Protein AF-A0A7S3ZIX7-F1 (afdb_monomer_lite)

Foldseek 3Di:
DDDDDDDDPPDPDPPDDPDPDPPDVPDDPPDPVVCCPDPCNVVVVVVCQCFVAAAPPPRDTHNDDVVNVVVVVVVVVVVVVVVVVCVVPDDDPPDDDPVVVVVVVPD

Secondary structure (DSSP, 8-state):
------------PPP--PPPP---TT-----HHHHHTSTTHHHHHHHHHHS-EE-TTT--EESSHHHHHHHHHHHHHHHHHHHHHHTT-PPPPSS--HHHHHHTT--

pLDDT: mean 76.91, std 18.22, range [37.28, 97.69]

Organism: NCBI:txid35677

Structure (mmCIF, N/CA/C/O backbone):
data_AF-A0A7S3ZIX7-F1
#
_entry.id   AF-A0A7S3ZIX7-F1
#
loop_
_atom_site.group_PDB
_atom_site.id
_atom_site.type_symbol
_atom_site.label_atom_id
_atom_site.label_alt_id
_atom_site.label_comp_id
_atom_site.label_asym_id
_atom_site.label_entity_id
_atom_site.label_seq_id
_atom_site.pdbx_PDB_ins_code
_atom_site.Cartn_x
_atom_site.Cartn_y
_atom_site.Cartn_z
_atom_site.occupancy
_atom_site.B_iso_or_equiv
_atom_site.auth_seq_id
_atom_site.auth_comp_id
_atom_site.auth_asym_id
_atom_site.auth_atom_id
_atom_site.pdbx_PDB_model_num
ATOM 1 N N . GLY A 1 1 ? -7.233 -78.532 6.248 1.00 41.50 1 GLY A N 1
ATOM 2 C CA . GLY A 1 1 ? -6.551 -78.057 5.039 1.00 41.50 1 GLY A CA 1
ATOM 3 C C . GLY A 1 1 ? -7.609 -77.616 4.068 1.00 41.50 1 GLY A C 1
ATOM 4 O O . GLY A 1 1 ? -8.494 -78.412 3.812 1.00 41.50 1 GLY A O 1
ATOM 5 N N . ASP A 1 2 ? -7.607 -76.338 3.705 1.00 37.28 2 ASP A N 1
ATOM 6 C CA . ASP A 1 2 ? -7.591 -75.837 2.322 1.00 37.28 2 ASP A CA 1
ATOM 7 C C . ASP A 1 2 ? -7.993 -74.360 2.332 1.00 37.28 2 ASP A C 1
ATOM 9 O O . ASP A 1 2 ? -9.141 -73.995 2.573 1.00 37.28 2 ASP A O 1
ATOM 13 N N . VAL A 1 3 ? -6.998 -73.497 2.121 1.00 42.78 3 VAL A N 1
ATOM 14 C CA . VAL A 1 3 ? -7.175 -72.054 1.948 1.00 42.78 3 VAL A CA 1
ATOM 15 C C . VAL A 1 3 ? -7.334 -71.816 0.450 1.00 42.78 3 VAL A C 1
ATOM 17 O O . VAL A 1 3 ? -6.349 -71.705 -0.281 1.00 42.78 3 VAL A O 1
ATOM 20 N N . ALA A 1 4 ? -8.577 -71.765 -0.023 1.00 45.56 4 ALA A N 1
ATOM 21 C CA . ALA A 1 4 ? -8.869 -71.386 -1.399 1.00 45.56 4 ALA A CA 1
ATOM 22 C C . ALA A 1 4 ? -8.834 -69.855 -1.535 1.00 45.56 4 ALA A C 1
ATOM 24 O O . ALA A 1 4 ? -9.656 -69.128 -0.979 1.00 45.56 4 ALA A O 1
ATOM 25 N N . ARG A 1 5 ? -7.824 -69.388 -2.276 1.00 43.56 5 ARG A N 1
ATOM 26 C CA . ARG A 1 5 ? -7.588 -68.007 -2.714 1.00 43.56 5 ARG A CA 1
ATOM 27 C C . ARG A 1 5 ? -8.842 -67.377 -3.331 1.00 43.56 5 ARG A C 1
ATOM 29 O O . ARG A 1 5 ? -9.299 -67.826 -4.378 1.00 43.56 5 ARG A O 1
ATOM 36 N N . VAL A 1 6 ? -9.299 -66.258 -2.773 1.00 45.53 6 VAL A N 1
ATOM 37 C CA . VAL A 1 6 ? -10.165 -65.314 -3.492 1.00 45.53 6 VAL A CA 1
ATOM 38 C C . VAL A 1 6 ? -9.253 -64.327 -4.215 1.00 45.53 6 VAL A C 1
ATOM 40 O O . VAL A 1 6 ? -8.628 -63.466 -3.599 1.00 45.53 6 VAL A O 1
ATOM 43 N N . GLY A 1 7 ? -9.115 -64.507 -5.529 1.00 40.88 7 GLY A N 1
ATOM 44 C CA . GLY A 1 7 ? -8.431 -63.559 -6.400 1.00 40.88 7 GLY A CA 1
ATOM 45 C C . GLY A 1 7 ? -9.211 -62.249 -6.453 1.00 40.88 7 GLY A C 1
ATOM 46 O O . GLY A 1 7 ? -10.341 -62.214 -6.935 1.00 40.88 7 GLY A O 1
ATOM 47 N N . ALA A 1 8 ? -8.612 -61.172 -5.951 1.00 45.41 8 ALA A N 1
ATOM 48 C CA . ALA A 1 8 ? -9.141 -59.829 -6.112 1.00 45.41 8 ALA A CA 1
ATOM 49 C C . ALA A 1 8 ? -8.969 -59.403 -7.577 1.00 45.41 8 ALA A C 1
ATOM 51 O O . ALA A 1 8 ? -7.865 -59.095 -8.025 1.00 45.41 8 ALA A O 1
ATOM 52 N N . VAL A 1 9 ? -10.065 -59.402 -8.337 1.00 47.97 9 VAL A N 1
ATOM 53 C CA . VAL A 1 9 ? -10.115 -58.747 -9.646 1.00 47.97 9 VAL A CA 1
ATOM 54 C C . VAL A 1 9 ? -10.104 -57.245 -9.376 1.00 47.97 9 VAL A C 1
ATOM 56 O O . VAL A 1 9 ? -11.114 -56.664 -8.985 1.00 47.97 9 VAL A O 1
ATOM 59 N N . ALA A 1 10 ? -8.936 -56.621 -9.520 1.00 47.59 10 ALA A N 1
ATOM 60 C CA . ALA A 1 10 ? -8.804 -55.175 -9.459 1.00 47.59 10 ALA A CA 1
ATOM 61 C C . ALA A 1 10 ? -9.555 -54.575 -10.656 1.00 47.59 10 ALA A C 1
ATOM 63 O O . ALA A 1 10 ? -9.072 -54.609 -11.788 1.00 47.59 10 ALA A O 1
ATOM 64 N N . ALA A 1 11 ? -10.760 -54.058 -10.415 1.00 55.34 11 ALA A N 1
ATOM 65 C CA . ALA A 1 11 ? -11.483 -53.275 -11.403 1.00 55.34 11 ALA A CA 1
ATOM 66 C C . ALA A 1 11 ? -10.648 -52.028 -11.723 1.00 55.34 11 ALA A C 1
ATOM 68 O O . ALA A 1 11 ? -10.479 -51.144 -10.881 1.00 55.34 11 ALA A O 1
ATOM 69 N N . ALA A 1 12 ? -10.076 -51.985 -12.927 1.00 56.62 12 ALA A N 1
ATOM 70 C CA . ALA A 1 12 ? -9.361 -50.823 -13.424 1.00 56.62 12 ALA A CA 1
ATOM 71 C C . ALA A 1 12 ? -10.329 -49.633 -13.456 1.00 56.62 12 ALA A C 1
ATOM 73 O O . ALA A 1 12 ? -11.291 -49.622 -14.223 1.00 56.62 12 ALA A O 1
ATOM 74 N N . GLN A 1 13 ? -10.092 -48.646 -12.591 1.00 55.88 13 GLN A N 1
ATOM 75 C CA . GLN A 1 13 ? -10.835 -47.390 -12.603 1.00 55.88 13 GLN A CA 1
ATOM 76 C C . GLN A 1 13 ? -10.669 -46.740 -13.987 1.00 55.88 13 GLN A C 1
ATOM 78 O O . GLN A 1 13 ? -9.534 -46.651 -14.476 1.00 55.88 13 GLN A O 1
ATOM 83 N N . PRO A 1 14 ? -11.752 -46.292 -14.646 1.00 55.50 14 PRO A N 1
ATOM 84 C CA . PRO A 1 14 ? -11.619 -45.546 -15.886 1.00 55.50 14 PRO A CA 1
ATOM 85 C C . PRO A 1 14 ? -10.781 -44.297 -15.610 1.00 55.50 14 PRO A C 1
ATOM 87 O O . PRO A 1 14 ? -11.058 -43.535 -14.683 1.00 55.50 14 PRO A O 1
ATOM 90 N N . ARG A 1 15 ? -9.720 -44.105 -16.401 1.00 59.97 15 ARG A N 1
ATOM 91 C CA . ARG A 1 15 ? -8.890 -42.900 -16.324 1.00 59.97 15 ARG A CA 1
ATOM 92 C C . ARG A 1 15 ? -9.796 -41.698 -16.562 1.00 59.97 15 ARG A C 1
ATOM 94 O O . ARG A 1 15 ? -10.451 -41.625 -17.600 1.00 59.97 15 ARG A O 1
ATOM 101 N N . TYR A 1 16 ? -9.834 -40.776 -15.605 1.00 54.28 16 TYR A N 1
ATOM 102 C CA . TYR A 1 16 ? -10.485 -39.489 -15.792 1.00 54.28 16 TYR A CA 1
ATOM 103 C C . TYR A 1 16 ? -9.863 -38.806 -17.013 1.00 54.28 16 TYR A C 1
ATOM 105 O O . TYR A 1 16 ? -8.677 -38.478 -17.011 1.00 54.28 16 TYR A O 1
ATOM 113 N N . VAL A 1 17 ? -10.657 -38.638 -18.069 1.00 63.69 17 VAL A N 1
ATOM 114 C CA . VAL A 1 17 ? -10.296 -37.797 -19.208 1.00 63.69 17 VAL A CA 1
ATOM 115 C C . VAL A 1 17 ? -10.929 -36.438 -18.926 1.00 63.69 17 VAL A C 1
ATOM 117 O O . VAL A 1 17 ? -12.162 -36.366 -18.889 1.00 63.69 17 VAL A O 1
ATOM 120 N N . PRO A 1 18 ? -10.146 -35.372 -18.679 1.00 57.53 18 PRO A N 1
ATOM 121 C CA . PRO A 1 18 ? -10.718 -34.049 -18.512 1.00 57.53 18 PRO A CA 1
ATOM 122 C C . PRO A 1 18 ? -11.496 -33.697 -19.778 1.00 57.53 18 PRO A C 1
ATOM 124 O O . PRO A 1 18 ? -10.954 -33.681 -20.883 1.00 57.53 18 PRO A O 1
ATOM 127 N N . ARG A 1 19 ? -12.799 -33.465 -19.618 1.00 50.62 19 ARG A N 1
ATOM 128 C CA . ARG A 1 19 ? -13.643 -32.972 -20.701 1.00 50.62 19 ARG A CA 1
ATOM 129 C C . ARG A 1 19 ? -13.216 -31.520 -20.959 1.00 50.62 19 ARG A C 1
ATOM 131 O O . ARG A 1 19 ? -13.194 -30.759 -19.993 1.00 50.62 19 ARG A O 1
ATOM 138 N N . PRO A 1 20 ? -12.876 -31.119 -22.197 1.00 47.06 20 PRO A N 1
ATOM 139 C CA . PRO A 1 20 ? -12.606 -29.718 -22.482 1.00 47.06 20 PRO A CA 1
ATOM 140 C C . PRO A 1 20 ? -13.866 -28.917 -22.151 1.00 47.06 20 PRO A C 1
ATOM 142 O O . PRO A 1 20 ? -14.940 -29.170 -22.703 1.00 47.06 20 PRO A O 1
ATOM 145 N N . THR A 1 21 ? -13.756 -28.008 -21.186 1.00 60.47 21 THR A N 1
ATOM 146 C CA . THR A 1 21 ? -14.812 -27.058 -20.852 1.00 60.47 21 THR A CA 1
ATOM 147 C C . THR A 1 21 ? -15.020 -26.158 -22.068 1.00 60.47 21 THR A C 1
ATOM 149 O O . THR A 1 21 ? -14.061 -25.532 -22.520 1.00 60.47 21 THR A O 1
ATOM 152 N N . PRO A 1 22 ? -16.233 -26.086 -22.643 1.00 52.12 22 PRO A N 1
ATOM 153 C CA . PRO A 1 22 ? -16.498 -25.109 -23.685 1.00 52.12 22 PRO A CA 1
ATOM 154 C C . PRO A 1 22 ? -16.315 -23.715 -23.077 1.00 52.12 22 PRO A C 1
ATOM 156 O O . PRO A 1 22 ? -17.027 -23.346 -22.142 1.00 52.12 22 PRO A O 1
ATOM 159 N N . SER A 1 23 ? -15.320 -22.974 -23.574 1.00 61.56 23 SER A N 1
ATOM 160 C CA . SER A 1 23 ? -15.097 -21.575 -23.214 1.00 61.56 23 SER A CA 1
ATOM 161 C C . SER A 1 23 ? -16.371 -20.799 -23.546 1.00 61.56 23 SER A C 1
ATOM 163 O O . SER A 1 23 ? -16.762 -20.685 -24.709 1.00 61.56 23 SER A O 1
ATOM 165 N N . MET A 1 24 ? -17.073 -20.338 -22.513 1.00 54.66 24 MET A N 1
ATOM 166 C CA . MET A 1 24 ? -18.186 -19.410 -22.675 1.00 54.66 24 MET A CA 1
ATOM 167 C C . MET A 1 24 ? -17.628 -18.130 -23.312 1.00 54.66 24 MET A C 1
ATOM 169 O O . MET A 1 24 ? -16.701 -17.549 -22.739 1.00 54.66 24 MET A O 1
ATOM 173 N N . PRO A 1 25 ? -18.156 -17.655 -24.456 1.00 53.19 25 PRO A N 1
ATOM 174 C CA . PRO A 1 25 ? -17.734 -16.372 -25.003 1.00 53.19 25 PRO A CA 1
ATOM 175 C C . PRO A 1 25 ? -17.998 -15.284 -23.954 1.00 53.19 25 PRO A C 1
ATOM 177 O O . PRO A 1 25 ? -19.139 -15.060 -23.556 1.00 53.19 25 PRO A O 1
ATOM 180 N N . GLY A 1 26 ? -16.926 -14.657 -23.462 1.00 56.03 26 GLY A N 1
ATOM 181 C CA . GLY A 1 26 ? -16.975 -13.632 -22.414 1.00 56.03 26 GLY A CA 1
ATOM 182 C C . GLY A 1 26 ? -16.321 -14.009 -21.080 1.00 56.03 26 GLY A C 1
ATOM 183 O O . GLY A 1 26 ? -16.161 -13.130 -20.237 1.00 56.03 26 GLY A O 1
ATOM 184 N N . VAL A 1 27 ? -15.889 -15.261 -20.884 1.00 56.34 27 VAL A N 1
ATOM 185 C CA . VAL A 1 27 ? -15.012 -15.627 -19.758 1.00 56.34 27 VAL A CA 1
ATOM 186 C C . VAL A 1 27 ? -13.572 -15.618 -20.260 1.00 56.34 27 VAL A C 1
ATOM 188 O O . VAL A 1 27 ? -13.085 -16.599 -20.817 1.00 56.34 27 VAL A O 1
ATOM 191 N N . TYR A 1 28 ? -12.899 -14.480 -20.108 1.00 59.00 28 TYR A N 1
ATOM 192 C CA . TYR A 1 28 ? -11.466 -14.395 -20.365 1.00 59.00 28 TYR A CA 1
ATOM 193 C C . TYR A 1 28 ? -10.732 -15.000 -19.168 1.00 59.00 28 TYR A C 1
ATOM 195 O O . TYR A 1 28 ? -10.719 -14.413 -18.086 1.00 59.00 28 TYR A O 1
ATOM 203 N N . GLU A 1 29 ? -10.125 -16.173 -19.347 1.00 60.81 29 GLU A N 1
ATOM 204 C CA . GLU A 1 29 ? -9.088 -16.619 -18.420 1.00 60.81 29 GLU A CA 1
ATOM 205 C C . GLU A 1 29 ? -7.889 -15.682 -18.588 1.00 60.81 29 GLU A C 1
ATOM 207 O O . GLU A 1 29 ? -7.183 -15.712 -19.595 1.00 60.81 29 GLU A O 1
ATOM 212 N N . LEU A 1 30 ? -7.693 -14.796 -17.611 1.00 66.44 30 LEU A N 1
ATOM 213 C CA . LEU A 1 30 ? -6.508 -13.949 -17.524 1.00 66.44 30 LEU A CA 1
ATOM 214 C C . LEU A 1 30 ? -5.327 -14.818 -17.087 1.00 66.44 30 LEU A C 1
ATOM 216 O O . LEU A 1 30 ? -4.953 -14.837 -15.914 1.00 66.44 30 LEU A O 1
ATOM 220 N N . SER A 1 31 ? -4.762 -15.575 -18.026 1.00 74.75 31 SER A N 1
ATOM 221 C CA . SER A 1 31 ? -3.479 -16.234 -17.810 1.00 74.75 31 SER A CA 1
ATOM 222 C C . SER A 1 31 ? -2.348 -15.206 -17.887 1.00 74.75 31 SER A C 1
ATOM 224 O O . SER A 1 31 ? -2.439 -14.189 -18.583 1.00 74.75 31 SER A O 1
ATOM 226 N N . THR A 1 32 ? -1.257 -15.464 -17.168 1.00 70.94 32 THR A N 1
ATOM 227 C CA . THR A 1 32 ? -0.040 -14.642 -17.234 1.00 70.94 32 THR A CA 1
ATOM 228 C C . THR A 1 32 ? 0.520 -14.576 -18.655 1.00 70.94 32 THR A C 1
ATOM 230 O O . THR A 1 32 ? 0.980 -13.525 -19.086 1.00 70.94 32 THR A O 1
ATOM 233 N N . GLU A 1 33 ? 0.411 -15.670 -19.408 1.00 73.31 33 GLU A N 1
ATOM 234 C CA . GLU A 1 33 ? 0.812 -15.769 -20.814 1.00 73.31 33 GLU A CA 1
ATOM 235 C C . GLU A 1 33 ? -0.057 -14.886 -21.723 1.00 73.31 33 GLU A C 1
ATOM 237 O O . GLU A 1 33 ? 0.470 -14.163 -22.569 1.00 73.31 33 GLU A O 1
ATOM 242 N N . ALA A 1 34 ? -1.379 -14.876 -21.514 1.00 71.81 34 ALA A N 1
ATOM 243 C CA .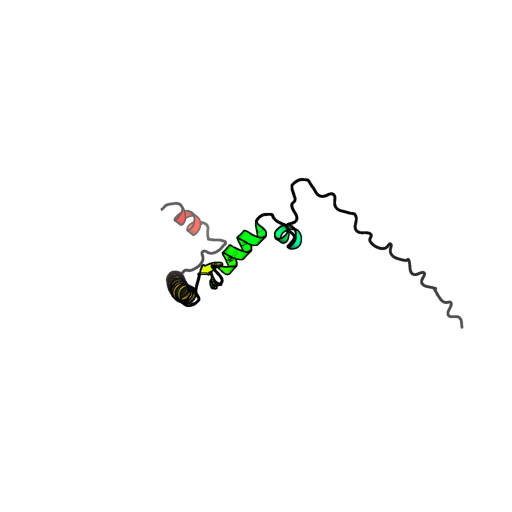 ALA A 1 34 ? -2.300 -14.024 -22.267 1.00 71.81 34 ALA A CA 1
ATOM 244 C C . ALA A 1 34 ? -2.078 -12.530 -21.973 1.00 71.81 34 ALA A C 1
ATOM 246 O O . ALA A 1 34 ? -2.173 -11.699 -22.875 1.00 71.81 34 ALA A O 1
ATOM 247 N N . LEU A 1 35 ? -1.742 -12.189 -20.726 1.00 72.19 35 LEU A N 1
ATOM 248 C CA . LEU A 1 35 ? -1.389 -10.826 -20.323 1.00 72.19 35 LEU A CA 1
ATOM 249 C C . LEU A 1 35 ? -0.033 -10.383 -20.889 1.00 72.19 35 LEU A C 1
ATOM 251 O O . LEU A 1 35 ? 0.094 -9.240 -21.319 1.00 72.19 35 LEU A O 1
ATOM 255 N N . ALA A 1 36 ? 0.956 -11.278 -20.942 1.00 71.62 36 ALA A N 1
ATOM 256 C CA . ALA A 1 36 ? 2.268 -10.992 -21.525 1.00 71.62 36 ALA A CA 1
ATOM 257 C C . ALA A 1 36 ? 2.203 -10.776 -23.048 1.00 71.62 36 ALA A C 1
ATOM 259 O O . ALA A 1 36 ? 2.954 -9.970 -23.591 1.00 71.62 36 ALA A O 1
ATOM 260 N N . ALA A 1 37 ? 1.281 -11.455 -23.738 1.00 75.81 37 ALA A N 1
ATOM 261 C CA . ALA A 1 37 ? 1.027 -11.265 -25.167 1.00 75.81 37 ALA A CA 1
ATOM 262 C C . ALA A 1 37 ? 0.129 -10.049 -25.479 1.00 75.81 37 ALA A C 1
ATOM 264 O O . ALA A 1 37 ? -0.145 -9.769 -26.650 1.00 75.81 37 ALA A O 1
ATOM 265 N N . ALA A 1 38 ? -0.355 -9.329 -24.461 1.00 79.19 38 ALA A N 1
ATOM 266 C CA . ALA A 1 38 ? -1.206 -8.170 -24.669 1.00 79.19 38 ALA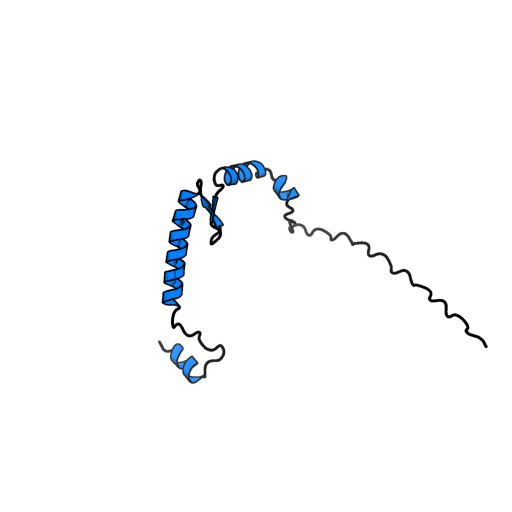 A CA 1
ATOM 267 C C . ALA A 1 38 ? -0.433 -7.051 -25.394 1.00 79.19 38 ALA A C 1
ATOM 269 O O . ALA A 1 38 ? 0.734 -6.801 -25.088 1.00 79.19 38 ALA A O 1
ATOM 270 N N . PRO A 1 39 ? -1.086 -6.290 -26.292 1.00 81.62 39 PRO A N 1
ATOM 271 C CA . PRO A 1 39 ? -0.429 -5.232 -27.069 1.00 81.62 39 PRO A CA 1
ATOM 272 C C . PRO A 1 39 ? 0.200 -4.136 -26.196 1.00 81.62 39 PRO A C 1
ATOM 274 O O . PRO A 1 39 ? 1.106 -3.433 -26.634 1.00 81.62 39 PRO A O 1
ATOM 277 N N . ASN A 1 40 ? -0.262 -4.009 -24.950 1.00 83.75 40 ASN A N 1
ATOM 278 C CA . ASN A 1 40 ? 0.196 -3.004 -23.998 1.00 83.75 40 ASN A CA 1
ATOM 279 C C . ASN A 1 40 ? 1.190 -3.553 -22.961 1.00 83.75 40 ASN A C 1
ATOM 281 O O . ASN A 1 40 ? 1.576 -2.797 -22.074 1.00 83.75 40 ASN A O 1
ATOM 285 N N . ALA A 1 41 ? 1.602 -4.825 -23.040 1.00 82.81 41 ALA A N 1
ATOM 286 C CA . ALA A 1 41 ? 2.458 -5.454 -22.029 1.00 82.81 41 ALA A CA 1
ATOM 287 C C . ALA A 1 41 ? 3.752 -4.655 -21.792 1.00 82.81 41 ALA A C 1
ATOM 289 O O . ALA A 1 41 ? 4.034 -4.260 -20.665 1.00 82.81 41 ALA A O 1
ATOM 290 N N . GLY A 1 42 ? 4.453 -4.264 -22.862 1.00 86.69 42 GLY A N 1
ATOM 291 C CA . GLY A 1 42 ? 5.667 -3.447 -22.746 1.00 86.69 42 GLY A CA 1
ATOM 292 C C . GLY A 1 42 ? 5.434 -2.044 -22.166 1.00 86.69 42 GLY A C 1
ATOM 293 O O . GLY A 1 42 ? 6.297 -1.511 -21.473 1.00 86.69 42 GLY A O 1
ATOM 294 N N . ALA A 1 43 ? 4.262 -1.443 -22.399 1.00 86.38 43 ALA A N 1
ATOM 295 C CA . ALA A 1 43 ? 3.910 -0.154 -21.800 1.00 86.38 43 ALA A CA 1
ATOM 296 C C . ALA A 1 43 ? 3.616 -0.285 -20.294 1.00 86.38 43 ALA A C 1
ATOM 298 O O . ALA A 1 43 ? 3.976 0.596 -19.513 1.00 86.38 43 ALA A O 1
ATOM 299 N N . VAL A 1 44 ? 2.995 -1.395 -19.882 1.00 85.31 44 VAL A N 1
ATOM 300 C CA . VAL A 1 44 ? 2.751 -1.728 -18.471 1.00 85.31 44 VAL A CA 1
ATOM 301 C C . VAL A 1 44 ? 4.069 -2.009 -17.746 1.00 85.31 44 VAL A C 1
ATOM 303 O O . VAL A 1 44 ? 4.290 -1.474 -16.660 1.00 85.31 44 VAL A O 1
ATOM 306 N N . ASP A 1 45 ? 4.976 -2.762 -18.367 1.00 88.38 45 ASP A N 1
ATOM 307 C CA . ASP A 1 45 ? 6.306 -3.026 -17.812 1.00 88.38 45 ASP A CA 1
ATOM 308 C C . ASP A 1 45 ? 7.106 -1.731 -17.640 1.00 88.38 45 ASP A C 1
ATOM 310 O O . ASP A 1 45 ? 7.679 -1.495 -16.576 1.00 88.38 45 ASP A O 1
ATOM 314 N N . ALA A 1 46 ? 7.087 -0.843 -18.640 1.00 89.69 46 ALA A N 1
ATOM 315 C CA . ALA A 1 46 ? 7.742 0.461 -18.555 1.00 89.69 46 ALA A CA 1
ATOM 316 C C . ALA A 1 46 ? 7.163 1.335 -17.426 1.00 89.69 46 ALA A C 1
ATOM 318 O O . ALA A 1 46 ? 7.917 2.002 -16.714 1.00 89.69 46 ALA A O 1
ATOM 319 N N . LEU A 1 47 ? 5.840 1.305 -17.219 1.00 88.31 47 LEU A N 1
ATOM 320 C CA . LEU A 1 47 ? 5.188 2.011 -16.115 1.00 88.31 47 LEU A CA 1
ATOM 321 C C . LEU A 1 47 ? 5.672 1.491 -14.756 1.00 88.31 47 LEU A C 1
ATOM 323 O O . LEU A 1 47 ? 6.005 2.284 -13.874 1.00 88.31 47 LEU A O 1
ATOM 327 N N . TYR A 1 48 ? 5.731 0.169 -14.584 1.00 89.50 48 TYR A N 1
ATOM 328 C CA . TYR A 1 48 ? 6.184 -0.437 -13.333 1.00 89.50 48 TYR A CA 1
ATOM 329 C C . TYR A 1 48 ? 7.691 -0.315 -13.110 1.00 89.50 48 TYR A C 1
ATOM 331 O O . TYR A 1 48 ? 8.107 -0.202 -11.960 1.00 89.50 48 TYR A O 1
ATOM 339 N N . ALA A 1 49 ? 8.492 -0.260 -14.173 1.00 90.69 49 ALA A N 1
ATOM 340 C CA . ALA A 1 49 ? 9.916 0.047 -14.091 1.00 90.69 49 ALA A CA 1
ATOM 341 C C . ALA A 1 49 ? 10.172 1.505 -13.670 1.00 90.69 49 ALA A C 1
ATOM 343 O O . ALA A 1 49 ? 11.100 1.766 -12.910 1.00 90.69 49 ALA A O 1
ATOM 344 N N . ALA A 1 50 ? 9.339 2.451 -14.121 1.00 93.38 50 ALA A N 1
ATOM 345 C CA . ALA A 1 50 ? 9.439 3.860 -13.731 1.00 93.38 50 ALA A CA 1
ATOM 346 C C . ALA A 1 50 ? 8.973 4.129 -12.285 1.00 93.38 50 ALA A C 1
ATOM 348 O O . ALA A 1 50 ? 9.362 5.134 -11.692 1.00 93.38 50 ALA A O 1
ATOM 349 N N . TRP A 1 51 ? 8.147 3.240 -11.724 1.00 95.38 51 TRP A N 1
ATOM 350 C CA . TRP A 1 51 ? 7.606 3.327 -10.363 1.00 95.38 51 TRP A CA 1
ATOM 351 C C . TRP A 1 51 ? 7.847 2.007 -9.612 1.00 95.38 51 TRP A C 1
ATOM 353 O O . TRP A 1 51 ? 6.890 1.255 -9.350 1.00 95.38 51 TRP A O 1
ATOM 363 N N . PRO A 1 52 ? 9.125 1.687 -9.326 1.00 94.56 52 PRO A N 1
ATOM 364 C CA . PRO A 1 52 ? 9.521 0.372 -8.832 1.00 94.56 52 PRO A CA 1
ATOM 365 C C . PRO A 1 52 ? 9.086 0.141 -7.386 1.00 94.56 52 PRO A C 1
ATOM 367 O O . PRO A 1 52 ? 8.837 -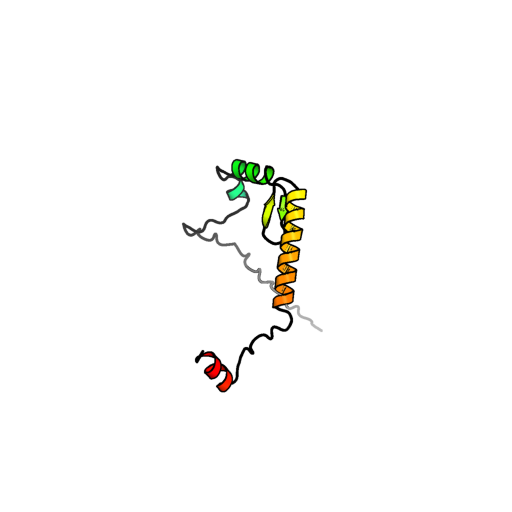0.993 -6.980 1.00 94.56 52 PRO A O 1
ATOM 370 N N . GLU A 1 53 ? 8.958 1.213 -6.611 1.00 96.56 53 GLU A N 1
ATOM 371 C CA . GLU A 1 53 ? 8.696 1.127 -5.187 1.00 96.56 53 GLU A CA 1
ATOM 372 C C . GLU A 1 53 ? 7.205 1.039 -4.915 1.00 96.56 53 GLU A C 1
ATOM 374 O O . GLU A 1 53 ? 6.427 1.836 -5.430 1.00 96.56 53 GLU A O 1
ATOM 379 N N . GLN A 1 54 ? 6.786 0.093 -4.076 1.00 95.44 54 GLN A N 1
ATOM 380 C CA . GLN A 1 54 ? 5.381 -0.093 -3.727 1.00 95.44 54 GLN A CA 1
ATOM 381 C C . GLN A 1 54 ? 5.192 -0.146 -2.211 1.00 95.44 54 GLN A C 1
ATOM 383 O O . GLN A 1 54 ? 5.874 -0.880 -1.500 1.00 95.44 54 GLN A O 1
ATOM 388 N N . CYS A 1 55 ? 4.226 0.620 -1.710 1.00 95.38 55 CYS A N 1
ATOM 389 C CA . CYS A 1 55 ? 3.772 0.549 -0.331 1.00 95.38 55 CYS A CA 1
ATOM 390 C C . CYS A 1 55 ? 2.991 -0.752 -0.101 1.00 95.38 55 CYS A C 1
ATOM 392 O O . CYS A 1 55 ? 1.992 -1.018 -0.771 1.00 95.38 55 CYS A O 1
ATOM 394 N N . SER A 1 56 ? 3.407 -1.541 0.888 1.00 92.56 56 SER A N 1
ATOM 395 C CA . SER A 1 56 ? 2.764 -2.814 1.238 1.00 92.56 56 SER A CA 1
ATOM 396 C C . SER A 1 56 ? 1.376 -2.654 1.868 1.00 92.56 56 SER A C 1
ATOM 398 O O . SER A 1 56 ? 0.579 -3.587 1.836 1.00 92.56 56 SER A O 1
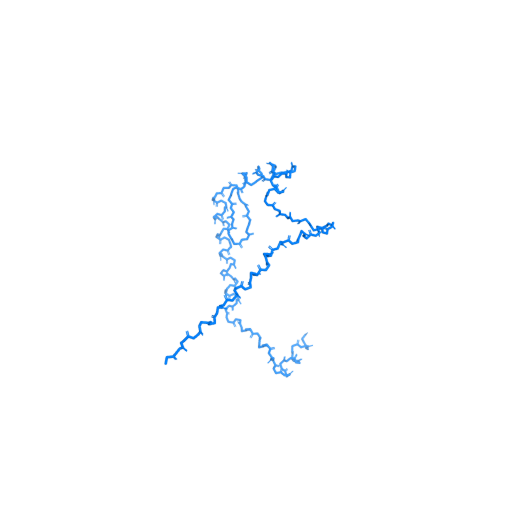ATOM 400 N N . ALA A 1 57 ? 1.068 -1.485 2.435 1.00 92.69 57 ALA A N 1
ATOM 401 C CA . ALA A 1 57 ? -0.180 -1.255 3.160 1.00 92.69 57 ALA A CA 1
ATOM 402 C C . ALA A 1 57 ? -1.362 -0.869 2.256 1.00 92.69 57 ALA A C 1
ATOM 404 O O . ALA A 1 57 ? -2.508 -1.155 2.599 1.00 92.69 57 ALA A O 1
ATOM 405 N N . ASP A 1 58 ? -1.106 -0.186 1.137 1.00 92.38 58 ASP A N 1
ATOM 406 C CA . ASP A 1 58 ? -2.154 0.349 0.253 1.00 92.38 58 ASP A CA 1
ATOM 407 C C . ASP A 1 58 ? -1.842 0.226 -1.249 1.00 92.38 58 ASP A C 1
ATOM 409 O O . ASP A 1 58 ? -2.571 0.776 -2.073 1.00 92.38 58 ASP A O 1
ATOM 413 N N . ALA A 1 59 ? -0.779 -0.503 -1.610 1.00 93.75 59 ALA A N 1
ATOM 414 C CA . ALA A 1 59 ? -0.331 -0.758 -2.980 1.00 93.75 59 ALA A CA 1
ATOM 415 C C . ALA A 1 59 ? 0.048 0.491 -3.802 1.00 93.75 59 ALA A C 1
ATOM 417 O O . ALA A 1 59 ? 0.334 0.360 -4.999 1.00 93.75 59 ALA A O 1
ATOM 418 N N . ARG A 1 60 ? 0.104 1.685 -3.187 1.00 94.88 60 ARG A N 1
ATOM 419 C CA . ARG A 1 60 ? 0.565 2.916 -3.842 1.00 94.88 60 ARG A CA 1
ATOM 420 C C . ARG A 1 60 ? 2.020 2.767 -4.282 1.00 94.88 60 ARG A C 1
ATOM 422 O O . ARG A 1 60 ? 2.833 2.233 -3.531 1.00 94.88 60 ARG A O 1
ATOM 429 N N . ARG A 1 61 ? 2.346 3.259 -5.478 1.00 96.06 61 ARG A N 1
ATOM 430 C CA . ARG A 1 61 ? 3.700 3.198 -6.036 1.00 96.06 61 ARG A CA 1
ATOM 431 C C . ARG A 1 61 ? 4.437 4.533 -5.964 1.00 96.06 61 ARG A C 1
ATOM 433 O O . ARG A 1 61 ? 3.797 5.583 -5.951 1.00 96.06 61 ARG A O 1
ATOM 440 N N . PHE A 1 62 ? 5.765 4.469 -5.955 1.00 95.88 62 PHE A N 1
ATOM 441 C CA . PHE A 1 62 ? 6.695 5.592 -5.861 1.00 95.88 62 PHE A CA 1
ATOM 442 C C . PHE A 1 62 ? 7.870 5.390 -6.823 1.00 95.88 62 PHE A C 1
ATOM 444 O O . PHE A 1 62 ? 8.191 4.263 -7.203 1.00 95.88 62 PHE A O 1
ATOM 451 N N . MET A 1 63 ? 8.499 6.495 -7.221 1.00 95.06 63 MET A N 1
ATOM 452 C CA . MET A 1 63 ? 9.691 6.460 -8.074 1.00 95.06 63 MET A CA 1
ATOM 453 C C . MET A 1 63 ? 10.949 6.066 -7.293 1.00 95.06 63 MET A C 1
ATOM 455 O O . MET A 1 63 ? 11.836 5.426 -7.848 1.00 95.06 63 MET A O 1
ATOM 459 N N . ASP A 1 64 ? 11.020 6.425 -6.010 1.00 96.50 64 ASP A N 1
ATOM 460 C CA . ASP A 1 64 ? 12.167 6.171 -5.143 1.00 96.50 64 ASP A CA 1
ATOM 461 C C . ASP A 1 64 ? 11.744 5.704 -3.742 1.00 96.50 64 ASP A C 1
ATOM 463 O O . ASP A 1 64 ? 10.605 5.900 -3.296 1.00 96.50 64 ASP A O 1
ATOM 467 N N . ALA A 1 65 ? 12.679 5.045 -3.055 1.00 96.62 65 ALA A N 1
ATOM 468 C CA . ALA A 1 65 ? 12.419 4.413 -1.768 1.00 96.62 65 ALA A CA 1
ATOM 469 C C . ALA A 1 65 ? 12.189 5.439 -0.649 1.00 96.62 65 ALA A C 1
ATOM 471 O O . ALA A 1 65 ? 11.394 5.182 0.249 1.00 96.62 65 ALA A O 1
ATOM 472 N N . ALA A 1 66 ? 12.815 6.618 -0.721 1.00 97.31 66 ALA A N 1
ATOM 473 C CA . ALA A 1 66 ? 12.661 7.650 0.301 1.00 97.31 66 ALA A CA 1
ATOM 474 C C . ALA A 1 66 ? 11.232 8.215 0.315 1.00 97.31 66 ALA A C 1
ATOM 476 O O . ALA A 1 66 ? 10.644 8.391 1.382 1.00 97.31 66 ALA A O 1
ATOM 477 N N . ALA A 1 67 ? 10.634 8.428 -0.861 1.00 96.81 67 ALA A N 1
ATOM 478 C CA . ALA A 1 67 ? 9.240 8.838 -0.991 1.00 96.81 67 ALA A CA 1
ATOM 479 C C . ALA A 1 67 ? 8.268 7.761 -0.475 1.00 96.81 67 ALA A C 1
ATOM 481 O O . ALA A 1 67 ? 7.283 8.085 0.195 1.00 96.81 67 ALA A O 1
ATOM 482 N N . ARG A 1 68 ? 8.556 6.479 -0.745 1.00 97.62 68 ARG A N 1
ATOM 483 C CA . ARG A 1 68 ? 7.791 5.346 -0.200 1.00 97.62 68 ARG A CA 1
ATOM 484 C C . ARG A 1 68 ? 7.878 5.299 1.327 1.00 97.62 68 ARG A C 1
ATOM 486 O O . ARG A 1 68 ? 6.854 5.129 1.983 1.00 97.62 68 ARG A O 1
ATOM 49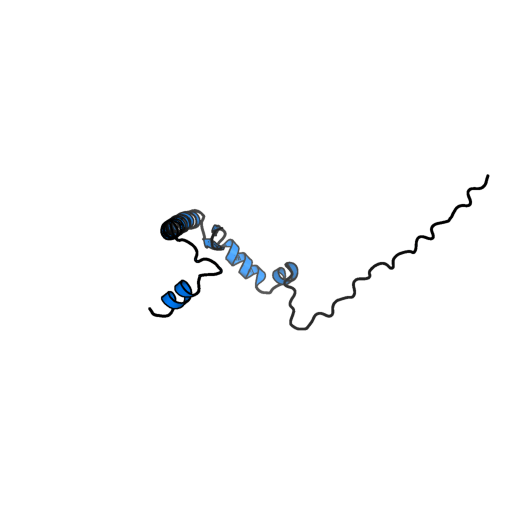3 N N . ASP A 1 69 ? 9.070 5.455 1.889 1.00 97.38 69 ASP A N 1
ATOM 494 C CA . ASP A 1 69 ? 9.296 5.352 3.333 1.00 97.38 69 ASP A CA 1
ATOM 495 C C . ASP A 1 69 ? 8.647 6.526 4.081 1.00 97.38 69 ASP A C 1
ATOM 497 O O . ASP A 1 69 ? 7.914 6.310 5.045 1.00 97.38 69 ASP A O 1
ATOM 501 N N . ALA A 1 70 ? 8.761 7.748 3.550 1.00 97.38 70 ALA A N 1
ATOM 502 C CA . ALA A 1 70 ? 8.020 8.900 4.065 1.00 97.38 70 ALA A CA 1
ATOM 503 C C . ALA A 1 70 ? 6.494 8.680 4.022 1.00 97.38 70 ALA A C 1
ATOM 505 O O . ALA A 1 70 ? 5.763 9.120 4.912 1.00 97.38 70 ALA A O 1
ATOM 506 N N . TRP A 1 71 ? 5.981 7.976 3.005 1.00 97.69 71 TRP A N 1
ATOM 507 C CA . TRP A 1 71 ? 4.567 7.602 2.962 1.00 97.69 71 TRP A CA 1
ATOM 508 C C . TRP A 1 71 ? 4.197 6.550 4.012 1.00 97.69 71 TRP A C 1
ATOM 510 O O . TRP A 1 71 ? 3.116 6.631 4.601 1.00 97.69 71 TRP A O 1
ATOM 520 N N . LEU A 1 72 ? 5.073 5.581 4.284 1.00 96.94 72 LEU A N 1
ATOM 521 C CA . LEU A 1 72 ? 4.847 4.585 5.332 1.00 96.94 72 LEU A CA 1
ATOM 522 C C . LEU A 1 72 ? 4.729 5.234 6.717 1.00 96.94 72 LEU A C 1
ATOM 524 O O . LEU A 1 72 ? 3.855 4.827 7.485 1.00 96.94 72 LEU A O 1
ATOM 528 N N . ASP A 1 73 ? 5.490 6.294 6.997 1.00 97.19 73 ASP A N 1
ATOM 529 C CA . ASP A 1 73 ? 5.345 7.077 8.233 1.00 97.19 73 ASP A CA 1
ATOM 530 C C . ASP A 1 73 ? 3.954 7.723 8.347 1.00 97.19 73 ASP A C 1
ATOM 532 O O . ASP A 1 73 ? 3.306 7.668 9.399 1.00 97.19 73 ASP A O 1
ATOM 536 N N . VAL A 1 74 ? 3.429 8.269 7.242 1.00 96.88 74 VAL A N 1
ATOM 537 C CA . VAL A 1 74 ? 2.061 8.817 7.185 1.00 96.88 74 VAL A CA 1
ATOM 538 C C . VAL A 1 74 ? 1.021 7.723 7.437 1.00 96.88 74 VAL A C 1
ATOM 540 O O . VAL A 1 74 ? 0.071 7.920 8.205 1.00 96.88 74 VAL A O 1
ATOM 543 N N . VAL A 1 75 ? 1.186 6.555 6.811 1.00 96.94 75 VAL A N 1
ATOM 544 C CA . VAL A 1 75 ? 0.293 5.405 7.007 1.00 96.94 75 VAL A CA 1
ATOM 545 C C . VAL A 1 75 ? 0.326 4.939 8.461 1.00 96.94 75 VAL A C 1
ATOM 547 O O . VAL A 1 75 ? -0.737 4.697 9.042 1.00 96.94 75 VAL A O 1
ATOM 550 N N . PHE A 1 76 ? 1.512 4.857 9.061 1.00 96.50 76 PHE A N 1
ATOM 551 C CA . PHE A 1 76 ? 1.688 4.484 10.457 1.00 96.50 76 PHE A CA 1
ATOM 552 C C . PHE A 1 76 ? 0.968 5.464 11.390 1.00 96.50 76 PHE A C 1
ATOM 554 O O . PHE A 1 76 ? 0.130 5.041 12.189 1.00 96.50 76 PHE A O 1
ATOM 561 N N . ALA A 1 77 ? 1.194 6.771 11.232 1.00 97.31 77 ALA A N 1
ATOM 562 C CA . ALA A 1 77 ? 0.528 7.798 12.032 1.00 97.31 77 ALA A CA 1
ATOM 563 C C . ALA A 1 77 ? -1.005 7.737 11.896 1.00 97.31 77 ALA A C 1
ATOM 565 O O . ALA A 1 77 ? -1.736 7.803 12.889 1.00 97.31 77 ALA A O 1
ATOM 566 N N . ARG A 1 78 ? -1.514 7.533 10.673 1.00 96.12 78 ARG A N 1
ATOM 567 C CA . ARG A 1 78 ? -2.951 7.361 10.415 1.00 96.12 78 ARG A CA 1
ATOM 568 C C . ARG A 1 78 ? -3.518 6.128 11.121 1.00 96.12 78 ARG A C 1
ATOM 570 O O . ARG A 1 78 ? -4.616 6.196 11.680 1.00 96.12 78 ARG A O 1
ATOM 577 N N . ASN A 1 79 ? -2.792 5.013 11.092 1.00 94.94 79 ASN A N 1
ATOM 578 C CA . ASN A 1 79 ? -3.199 3.773 11.746 1.00 94.94 79 ASN A CA 1
ATOM 579 C C . ASN A 1 79 ? -3.207 3.922 13.270 1.00 94.94 79 ASN A C 1
ATOM 581 O O . ASN A 1 79 ? -4.178 3.510 13.902 1.00 94.94 79 ASN A O 1
ATOM 585 N N . GLN A 1 80 ? -2.206 4.595 13.841 1.00 96.12 80 GLN A N 1
ATOM 586 C CA . GLN A 1 80 ? -2.174 4.922 15.268 1.00 96.12 80 GLN A CA 1
ATOM 587 C C . GLN A 1 80 ? -3.372 5.789 15.668 1.00 96.12 80 GLN A C 1
ATOM 589 O O . GLN A 1 80 ? -4.108 5.439 16.585 1.00 96.12 80 GLN A O 1
ATOM 594 N N . ALA A 1 81 ? -3.666 6.855 14.919 1.00 94.56 81 ALA A N 1
ATOM 595 C CA . ALA A 1 81 ? -4.830 7.701 15.190 1.00 94.56 81 ALA A CA 1
ATOM 596 C C . ALA A 1 81 ? -6.166 6.937 15.087 1.00 94.56 81 ALA A C 1
ATOM 598 O O . ALA A 1 81 ? -7.120 7.235 15.809 1.00 94.56 81 ALA A O 1
ATOM 599 N N . ARG A 1 82 ? -6.262 5.955 14.181 1.00 93.25 82 ARG A N 1
ATOM 600 C CA . ARG A 1 82 ? -7.427 5.065 14.082 1.00 93.25 82 ARG A CA 1
ATOM 601 C C . ARG A 1 82 ? -7.522 4.133 15.290 1.00 93.25 82 ARG A C 1
ATOM 603 O O . ARG A 1 82 ? -8.621 3.958 15.806 1.00 93.25 82 ARG A O 1
ATOM 610 N N . ALA A 1 83 ? -6.405 3.552 15.722 1.00 92.56 83 ALA A N 1
ATOM 611 C CA . ALA A 1 83 ? -6.349 2.670 16.882 1.00 92.56 83 ALA A CA 1
ATOM 612 C C . ALA A 1 83 ? -6.728 3.414 18.169 1.00 92.56 83 ALA A C 1
ATOM 614 O O . ALA A 1 83 ? -7.515 2.897 18.953 1.00 92.56 83 ALA A O 1
ATOM 615 N N . GLU A 1 84 ? -6.259 4.651 18.341 1.00 93.00 84 GLU A N 1
ATOM 616 C CA . GLU A 1 84 ? -6.640 5.509 19.467 1.00 93.00 84 GLU A CA 1
ATOM 617 C C . GLU A 1 84 ? -8.137 5.840 19.461 1.00 93.00 84 GLU A C 1
ATOM 619 O O . GLU A 1 84 ? -8.798 5.709 20.484 1.00 93.00 84 GLU A O 1
ATOM 624 N N . ARG A 1 85 ? -8.725 6.168 18.301 1.00 88.50 85 ARG A N 1
ATOM 625 C CA . ARG A 1 85 ? -10.185 6.365 18.187 1.00 88.50 85 ARG A CA 1
ATOM 626 C C . ARG A 1 85 ? -10.994 5.098 18.460 1.00 88.50 85 ARG A C 1
ATOM 628 O O . ARG A 1 85 ? -12.132 5.185 18.907 1.00 88.50 85 ARG A O 1
ATOM 635 N N . ALA A 1 86 ? -10.431 3.933 18.156 1.00 87.44 86 ALA A N 1
ATOM 636 C CA . ALA A 1 86 ? -11.047 2.646 18.454 1.00 87.44 86 ALA A CA 1
ATOM 637 C C . ALA A 1 86 ? -10.800 2.196 19.904 1.00 87.44 86 ALA A C 1
ATOM 639 O O . ALA A 1 86 ? -11.460 1.270 20.377 1.00 87.44 86 ALA A O 1
ATOM 640 N N . ARG A 1 87 ? -9.865 2.824 20.628 1.00 86.19 87 ARG A N 1
ATOM 641 C CA . ARG A 1 87 ? -9.555 2.471 22.011 1.00 86.19 87 ARG A CA 1
ATOM 642 C C . ARG A 1 87 ? -10.761 2.803 22.886 1.00 86.19 87 ARG A C 1
ATOM 644 O O . ARG A 1 87 ? -11.186 3.947 22.978 1.00 86.19 87 ARG A O 1
ATOM 651 N N . GLY A 1 88 ? -11.326 1.777 23.515 1.00 77.06 88 GLY A N 1
ATOM 652 C CA . GLY A 1 88 ? -12.547 1.903 24.314 1.00 77.06 88 GLY A CA 1
ATOM 653 C C . GLY A 1 88 ? -13.845 1.872 23.500 1.00 77.06 88 GLY A C 1
ATOM 654 O O . GLY A 1 88 ? -14.919 1.849 24.097 1.00 77.06 88 GLY A O 1
ATOM 655 N N . ALA A 1 89 ? -13.779 1.793 22.165 1.00 77.19 89 ALA A N 1
ATOM 656 C CA . ALA A 1 89 ? -14.957 1.515 21.356 1.00 77.19 89 ALA A CA 1
ATOM 657 C C . ALA A 1 89 ? -15.420 0.081 21.639 1.00 77.19 89 ALA A C 1
ATOM 659 O O . ALA A 1 89 ? -14.743 -0.895 21.315 1.00 77.19 89 ALA A O 1
ATOM 660 N N . T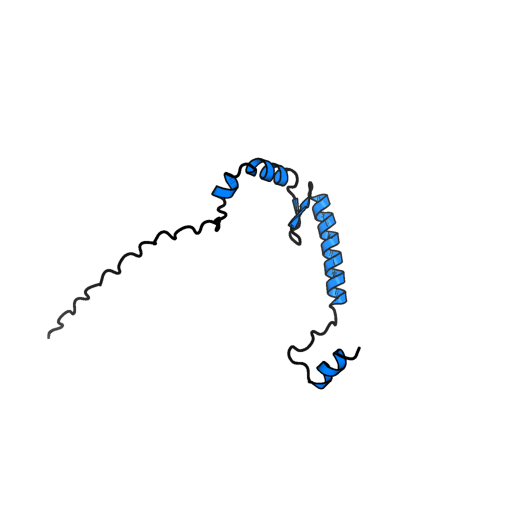HR A 1 90 ? -16.578 -0.053 22.273 1.00 75.38 90 THR A N 1
ATOM 661 C CA . THR A 1 90 ? -17.221 -1.348 22.484 1.00 75.38 90 THR A CA 1
ATOM 662 C C . THR A 1 90 ? -18.045 -1.669 21.244 1.00 75.38 90 THR A C 1
ATOM 664 O O . THR A 1 90 ? -18.909 -0.889 20.842 1.00 75.38 90 THR A O 1
ATOM 667 N N . SER A 1 91 ? -17.776 -2.805 20.600 1.00 73.88 91 SER A N 1
ATOM 668 C CA . SER A 1 91 ? -18.625 -3.279 19.506 1.00 73.88 91 SER A CA 1
ATOM 669 C C . SER A 1 91 ? -20.044 -3.492 20.025 1.00 73.88 91 SER A C 1
ATOM 671 O O . SER A 1 91 ? -20.223 -4.090 21.090 1.00 73.88 91 SER A O 1
ATOM 673 N N . ARG A 1 92 ? -21.056 -3.053 19.267 1.00 74.62 92 ARG A N 1
ATOM 674 C CA . ARG A 1 92 ? -22.450 -3.362 19.606 1.00 74.62 92 ARG A CA 1
ATOM 675 C C . ARG A 1 92 ? -22.633 -4.884 19.647 1.00 74.62 92 ARG A C 1
ATOM 677 O O . ARG A 1 92 ? -22.065 -5.582 18.802 1.00 74.62 92 ARG A O 1
ATOM 684 N N . PRO A 1 93 ? -23.405 -5.412 20.610 1.00 79.94 93 PRO A N 1
ATOM 685 C CA . PRO A 1 93 ? -23.724 -6.828 20.621 1.00 79.94 93 PRO A CA 1
ATOM 686 C C . PRO A 1 93 ? -24.472 -7.182 19.334 1.00 79.94 93 PRO A C 1
ATOM 688 O O . PRO A 1 93 ? -25.323 -6.423 18.873 1.00 79.94 93 PRO A O 1
ATOM 691 N N . TRP A 1 94 ? -24.175 -8.352 18.770 1.00 82.25 94 TRP A N 1
ATOM 692 C CA . TRP A 1 94 ? -24.845 -8.851 17.564 1.00 82.25 94 TRP A CA 1
ATOM 693 C C . TRP A 1 94 ? -26.354 -9.078 17.774 1.00 82.25 94 TRP A C 1
ATOM 695 O O . TRP A 1 94 ? -27.111 -9.103 16.809 1.00 82.25 94 TRP A O 1
ATOM 705 N N . ASN A 1 95 ? -26.790 -9.208 19.032 1.00 83.75 95 ASN A N 1
ATOM 706 C CA . ASN A 1 95 ? -28.190 -9.295 19.435 1.00 83.75 95 ASN A CA 1
ATOM 707 C C . ASN A 1 95 ? -28.472 -8.319 20.596 1.00 83.75 95 ASN A C 1
ATOM 709 O O . ASN A 1 95 ? -28.353 -8.704 21.764 1.00 83.75 95 ASN A O 1
ATOM 713 N N . PRO A 1 96 ? -28.772 -7.038 20.315 1.00 83.56 96 PRO A N 1
ATOM 714 C CA . PRO A 1 96 ? -29.129 -6.080 21.353 1.00 83.56 96 PRO A CA 1
ATOM 715 C C . PRO A 1 96 ? -30.511 -6.398 21.936 1.00 83.56 96 PRO A C 1
ATOM 717 O O . PRO A 1 96 ? -31.417 -6.848 21.237 1.00 83.56 96 PRO A O 1
ATOM 720 N N . ALA A 1 97 ? -30.714 -6.104 23.221 1.00 84.38 97 ALA A N 1
ATOM 721 C CA . ALA A 1 97 ? -32.047 -6.168 23.815 1.00 84.38 97 ALA A CA 1
ATOM 722 C C . ALA A 1 97 ? -33.013 -5.207 23.090 1.00 84.38 97 ALA A C 1
ATOM 724 O O . ALA A 1 97 ? -32.621 -4.108 22.693 1.00 84.38 97 ALA A O 1
ATOM 725 N N . ARG A 1 98 ? -34.299 -5.575 22.982 1.00 82.44 98 ARG A N 1
ATOM 726 C CA . ARG A 1 98 ? -35.341 -4.779 22.296 1.00 82.44 98 ARG A CA 1
ATOM 727 C C . ARG A 1 98 ? -35.363 -3.304 22.718 1.00 82.44 98 ARG A C 1
ATOM 729 O O . ARG A 1 98 ? -35.543 -2.434 21.874 1.00 82.44 98 ARG A O 1
ATOM 736 N N . ALA A 1 99 ? -35.163 -3.025 24.006 1.00 85.38 99 ALA A N 1
ATOM 737 C CA . ALA A 1 99 ? -35.120 -1.660 24.534 1.00 85.38 99 ALA A CA 1
ATOM 738 C C . ALA A 1 99 ? -33.945 -0.837 23.970 1.00 85.38 99 ALA A C 1
ATOM 740 O O . ALA A 1 99 ? -34.129 0.325 23.629 1.00 85.38 99 ALA A O 1
ATOM 741 N N . ALA A 1 100 ? -32.768 -1.449 23.810 1.00 80.25 100 ALA A N 1
ATOM 742 C CA . ALA A 1 100 ? -31.599 -0.796 23.222 1.00 80.25 100 ALA A CA 1
ATOM 743 C C . ALA A 1 100 ? -31.777 -0.545 21.715 1.00 80.25 100 ALA A C 1
ATOM 745 O O . ALA A 1 100 ? -31.340 0.480 21.209 1.00 80.25 100 ALA A O 1
ATOM 746 N N . TRP A 1 101 ? -32.465 -1.442 20.999 1.00 78.31 101 TRP A N 1
ATOM 747 C CA . TRP A 1 101 ? -32.770 -1.252 19.576 1.00 78.31 101 TRP A CA 1
ATOM 748 C C . TRP A 1 101 ? -33.740 -0.087 19.329 1.00 78.31 101 TRP A C 1
ATOM 750 O O . TRP A 1 101 ? -33.552 0.684 18.395 1.00 78.31 101 TRP A O 1
ATOM 760 N N . LEU A 1 102 ? -34.758 0.058 20.184 1.00 82.69 102 LEU A N 1
ATOM 761 C CA . LEU A 1 102 ? -35.742 1.140 20.077 1.00 82.69 102 LEU A CA 1
ATOM 762 C C . LEU A 1 102 ? -35.154 2.517 20.418 1.00 82.69 102 LEU A C 1
ATOM 764 O O . LEU A 1 102 ? -35.568 3.501 19.817 1.00 82.69 102 LEU A O 1
ATOM 768 N N . ALA A 1 103 ? -34.189 2.587 21.340 1.00 76.69 103 ALA A N 1
ATOM 769 C CA . ALA A 1 103 ? -33.538 3.841 21.728 1.00 76.69 103 ALA A CA 1
ATOM 770 C C . ALA A 1 103 ? -32.671 4.451 20.607 1.00 76.69 103 ALA A C 1
ATOM 772 O O . ALA A 1 103 ? -32.585 5.671 20.499 1.00 76.69 103 ALA A O 1
ATOM 773 N N . ASP A 1 104 ? -32.075 3.618 19.748 1.00 67.56 104 ASP A N 1
ATOM 774 C CA . ASP A 1 104 ? -31.238 4.075 18.628 1.00 67.56 104 ASP A CA 1
ATOM 775 C C . ASP A 1 104 ? -32.052 4.623 17.438 1.00 67.56 104 ASP A C 1
ATOM 777 O O . ASP A 1 104 ? -31.502 5.309 16.582 1.00 67.56 104 ASP A O 1
ATOM 781 N N . GLY A 1 105 ? -33.353 4.318 17.354 1.00 61.56 105 GLY A N 1
ATOM 782 C CA . GLY A 1 105 ? -34.226 4.739 16.250 1.00 61.56 105 GLY A CA 1
ATOM 783 C C . GLY A 1 105 ? -34.929 6.084 16.454 1.00 61.56 105 GLY A C 1
ATOM 784 O O . GLY A 1 105 ? -35.692 6.498 15.585 1.00 61.56 105 GLY A O 1
ATOM 785 N N . THR A 1 106 ? -34.726 6.738 17.601 1.00 52.88 106 THR A N 1
ATOM 786 C CA . THR A 1 106 ? -35.444 7.963 18.004 1.00 52.88 106 THR A CA 1
ATOM 787 C C . THR A 1 106 ? -34.543 9.196 18.160 1.00 52.88 106 THR A C 1
ATOM 789 O O . THR A 1 106 ? -34.969 10.163 18.790 1.00 52.88 106 THR A O 1
ATOM 792 N N . ALA A 1 107 ? -33.316 9.161 17.630 1.00 46.31 107 ALA A N 1
ATOM 793 C CA . ALA A 1 107 ? -32.371 10.285 17.620 1.00 46.31 107 ALA A CA 1
ATOM 794 C C . ALA A 1 107 ? -32.368 11.026 16.275 1.00 46.31 107 ALA A C 1
ATOM 796 O O . ALA A 1 107 ? -32.461 10.344 15.229 1.00 46.31 107 ALA A O 1
#

Sequence (107 aa):
GDVARVGAVAAAQPRYVPRPTPSMPGVYELSTEALAAAPNAGAVDALYAAWPEQCSADARRFMDAAARDAWLDVVFARNQARAERARGATSRPWNPARAAWLADGTA

Radius of gyration: 30.66 Å; chains: 1; bounding box: 48×88×52 Å